Protein AF-A0AA45G510-F1 (afdb_monomer)

Structure (mmCIF, N/CA/C/O backbone):
data_AF-A0AA45G510-F1
#
_entry.id   AF-A0AA45G510-F1
#
loop_
_atom_site.group_PDB
_atom_site.id
_atom_site.type_symbol
_atom_site.label_atom_id
_atom_site.label_alt_id
_atom_site.label_comp_id
_atom_site.label_asym_id
_atom_site.label_entity_id
_atom_site.label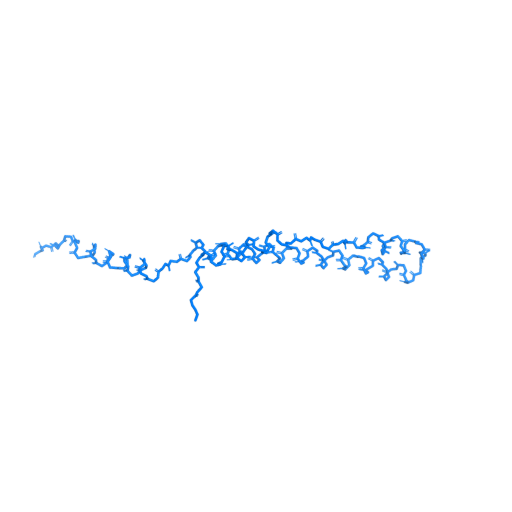_seq_id
_atom_site.pdbx_PDB_ins_code
_atom_site.Cartn_x
_atom_site.Cartn_y
_atom_site.Cartn_z
_atom_site.occupancy
_atom_site.B_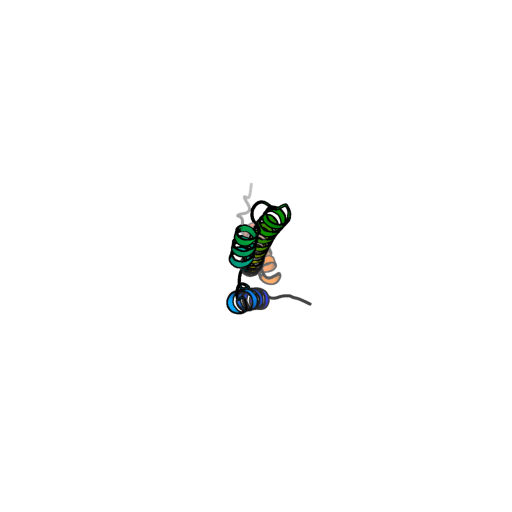iso_or_equiv
_atom_site.auth_seq_id
_atom_site.auth_comp_id
_atom_site.auth_asym_id
_atom_site.auth_atom_id
_atom_site.pdbx_PDB_model_num
ATOM 1 N N . MET A 1 1 ? -9.977 -17.861 21.014 1.00 50.62 1 MET A N 1
ATOM 2 C CA . MET A 1 1 ? -9.306 -16.561 21.228 1.00 50.62 1 MET A CA 1
ATOM 3 C C . MET A 1 1 ? -10.323 -15.471 20.934 1.00 50.62 1 MET A C 1
ATOM 5 O O . MET A 1 1 ? -10.953 -15.549 19.888 1.00 50.62 1 MET A O 1
ATOM 9 N N . ARG A 1 2 ? -10.539 -14.533 21.861 1.00 66.69 2 ARG A N 1
ATOM 10 C CA . ARG A 1 2 ? -11.323 -13.308 21.629 1.00 66.69 2 ARG A CA 1
ATOM 11 C C . ARG A 1 2 ? -10.325 -12.206 21.257 1.00 66.69 2 ARG A C 1
ATOM 13 O O . ARG A 1 2 ? -9.196 -12.259 21.737 1.00 66.69 2 ARG A O 1
ATOM 20 N N . VAL A 1 3 ? -10.706 -11.294 20.370 1.00 73.25 3 VAL A N 1
ATOM 21 C CA . VAL A 1 3 ? -9.874 -10.151 19.960 1.00 73.25 3 VAL A CA 1
ATOM 22 C C . VAL A 1 3 ? -10.593 -8.902 20.433 1.00 73.25 3 VAL A C 1
ATOM 24 O O . VAL A 1 3 ? -11.747 -8.700 20.056 1.00 73.25 3 VAL A O 1
ATOM 27 N N . GLU A 1 4 ? -9.945 -8.097 21.267 1.00 84.56 4 GLU A N 1
ATOM 28 C CA . GLU A 1 4 ? -10.573 -6.909 21.834 1.00 84.56 4 GLU A CA 1
ATOM 29 C C . GLU A 1 4 ? -10.331 -5.661 20.965 1.00 84.56 4 GLU A C 1
ATOM 31 O O . GLU A 1 4 ? -9.331 -5.571 20.243 1.00 84.56 4 GLU A O 1
ATOM 36 N N . PRO A 1 5 ? -11.192 -4.629 21.056 1.00 84.75 5 PRO A N 1
ATOM 37 C CA . PRO A 1 5 ? -11.014 -3.368 20.327 1.00 84.75 5 PRO A CA 1
ATOM 38 C C . PRO A 1 5 ? -9.676 -2.677 20.598 1.00 84.75 5 PRO A C 1
ATOM 40 O O . PRO A 1 5 ? -9.178 -1.922 19.764 1.00 84.75 5 PRO A O 1
ATOM 43 N N . LYS A 1 6 ? -9.087 -2.917 21.775 1.00 86.69 6 LYS A N 1
ATOM 44 C CA . LYS A 1 6 ? -7.748 -2.439 22.116 1.00 86.69 6 LYS A CA 1
ATOM 45 C C . LYS A 1 6 ? -6.684 -3.098 21.233 1.00 86.69 6 LYS A C 1
ATOM 47 O O . LYS A 1 6 ? -5.851 -2.386 20.681 1.00 86.69 6 LYS A O 1
ATOM 52 N N . ASP A 1 7 ? -6.749 -4.415 21.048 1.00 87.75 7 ASP A N 1
ATOM 53 C CA . ASP A 1 7 ? -5.776 -5.183 20.263 1.00 87.75 7 ASP A CA 1
ATOM 54 C C . ASP A 1 7 ? -5.795 -4.746 18.794 1.00 87.75 7 ASP A C 1
ATOM 56 O O . ASP A 1 7 ? -4.747 -4.560 18.180 1.00 87.75 7 ASP A O 1
ATOM 60 N N . LEU A 1 8 ? -6.994 -4.499 18.253 1.00 86.50 8 LEU A N 1
ATOM 61 C CA . LEU A 1 8 ? -7.196 -3.973 16.900 1.00 86.50 8 LEU A CA 1
ATOM 62 C C . LEU A 1 8 ? -6.597 -2.567 16.726 1.00 86.50 8 LEU A C 1
ATOM 64 O O . LEU A 1 8 ? -5.919 -2.309 15.730 1.00 86.50 8 LEU A O 1
ATOM 68 N N . ARG A 1 9 ? -6.789 -1.664 17.701 1.00 88.25 9 ARG A N 1
ATOM 69 C CA . ARG A 1 9 ? -6.185 -0.317 17.681 1.00 88.25 9 ARG A CA 1
ATOM 70 C C . ARG A 1 9 ? -4.666 -0.365 17.863 1.00 88.25 9 ARG A C 1
ATOM 72 O O . ARG A 1 9 ? -3.957 0.373 17.185 1.00 88.25 9 ARG A O 1
ATOM 79 N N . GLU A 1 10 ? -4.146 -1.248 18.714 1.00 90.12 10 GLU A N 1
ATOM 80 C CA . GLU A 1 10 ? -2.701 -1.464 18.845 1.00 90.12 10 GLU A CA 1
ATOM 81 C C . GLU A 1 10 ? -2.083 -2.056 17.574 1.00 90.12 10 GLU A C 1
ATOM 83 O O . GLU A 1 10 ? -1.007 -1.619 17.172 1.00 90.12 10 GLU A O 1
ATOM 88 N N . ALA A 1 11 ? -2.744 -3.016 16.922 1.00 88.06 11 ALA A N 1
ATOM 89 C CA . ALA A 1 11 ? -2.304 -3.574 15.646 1.00 88.06 11 ALA A CA 1
ATOM 90 C C . ALA A 1 11 ? -2.285 -2.500 14.549 1.00 88.06 11 ALA A C 1
ATOM 92 O O . ALA A 1 11 ? -1.277 -2.356 13.859 1.00 88.06 11 ALA A O 1
ATOM 93 N N . ALA A 1 12 ? -3.344 -1.686 14.452 1.00 89.62 12 ALA A N 1
ATOM 94 C CA . ALA A 1 12 ? -3.398 -0.552 13.535 1.00 89.62 12 ALA A CA 1
ATOM 95 C C . ALA A 1 12 ? -2.229 0.417 13.773 1.00 89.62 12 ALA A C 1
ATOM 97 O O . ALA A 1 12 ? -1.520 0.747 12.833 1.00 89.62 12 ALA A O 1
ATOM 98 N N . THR A 1 13 ? -1.969 0.820 15.021 1.00 90.50 13 THR A N 1
ATOM 99 C CA . THR A 1 13 ? -0.863 1.734 15.365 1.00 90.50 13 THR A CA 1
ATOM 100 C C . THR A 1 13 ? 0.524 1.121 15.137 1.00 90.50 13 THR A C 1
ATOM 102 O O . THR A 1 13 ? 1.431 1.832 14.709 1.00 90.50 13 THR A O 1
ATOM 105 N N . LYS A 1 14 ? 0.705 -0.189 15.365 1.00 90.69 14 LYS A N 1
ATOM 106 C CA . LYS A 1 14 ? 1.964 -0.904 15.074 1.00 90.69 14 LYS A CA 1
ATOM 107 C C . LYS A 1 14 ? 2.244 -0.970 13.569 1.00 90.69 14 LYS A C 1
ATOM 109 O O . LYS A 1 14 ? 3.389 -0.789 13.170 1.00 90.69 14 LYS A O 1
ATOM 114 N N . ILE A 1 15 ? 1.214 -1.170 12.743 1.00 86.38 15 ILE A N 1
ATOM 115 C CA . ILE A 1 15 ? 1.329 -1.103 1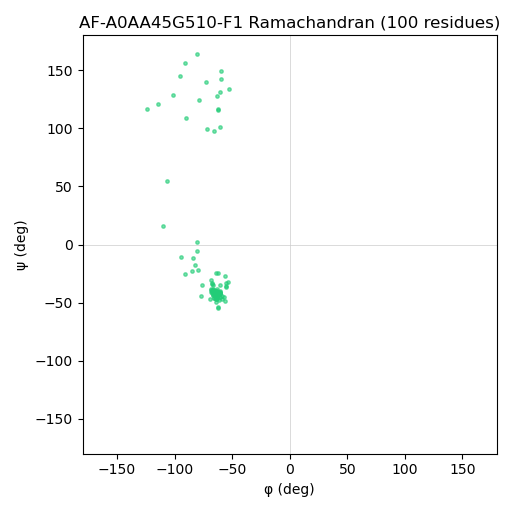1.277 1.00 86.38 15 ILE A CA 1
ATOM 116 C C . ILE A 1 15 ? 1.584 0.342 10.826 1.00 86.38 15 ILE A C 1
ATOM 118 O O . ILE A 1 15 ? 2.493 0.572 10.037 1.00 86.38 15 ILE A O 1
ATOM 122 N N . ASP A 1 16 ? 0.832 1.315 11.348 1.00 84.25 16 ASP A N 1
ATOM 123 C CA . ASP A 1 16 ? 0.927 2.724 10.945 1.00 84.25 16 ASP A CA 1
ATOM 124 C C . ASP A 1 16 ? 2.330 3.294 11.259 1.00 84.25 16 ASP A C 1
ATOM 126 O O . ASP A 1 16 ? 3.043 3.727 10.355 1.00 84.25 16 ASP A O 1
ATOM 130 N N . GLY A 1 17 ? 2.784 3.184 12.515 1.00 82.50 17 GLY A N 1
ATOM 131 C CA . GLY A 1 17 ? 4.078 3.712 12.974 1.00 82.50 17 GLY A CA 1
ATOM 132 C C . GLY A 1 17 ? 5.303 2.832 12.692 1.00 82.50 17 GLY A C 1
ATOM 133 O O . GLY A 1 17 ? 6.427 3.327 12.741 1.00 82.50 17 GLY A O 1
ATOM 134 N N . GLY A 1 18 ? 5.116 1.541 12.396 1.00 80.88 18 GLY A N 1
ATOM 135 C CA . GLY A 1 18 ? 6.190 0.642 11.957 1.00 80.88 18 GLY A CA 1
ATOM 136 C C . GLY A 1 18 ? 6.472 0.711 10.452 1.00 80.88 18 GLY A C 1
ATOM 137 O O . GLY A 1 18 ? 7.478 0.172 9.988 1.00 80.88 18 GLY A O 1
ATOM 138 N N . TRP A 1 19 ? 5.597 1.359 9.678 1.00 83.00 19 TRP A N 1
ATOM 139 C CA . TRP A 1 19 ? 5.732 1.459 8.231 1.00 83.00 19 TRP A CA 1
ATOM 140 C C . TRP A 1 19 ? 6.747 2.525 7.815 1.00 83.00 19 TRP A C 1
ATOM 142 O O . TRP A 1 19 ? 6.609 3.707 8.127 1.00 83.00 19 TRP A O 1
ATOM 152 N N . LYS A 1 20 ? 7.739 2.108 7.027 1.00 82.75 20 LYS A N 1
ATOM 153 C CA . LYS A 1 20 ? 8.616 2.999 6.270 1.00 82.75 20 LYS A CA 1
ATOM 154 C C . LYS A 1 20 ? 8.538 2.595 4.796 1.00 82.75 20 LYS A C 1
ATOM 156 O O . LYS A 1 20 ? 8.958 1.478 4.487 1.00 82.75 20 LYS A O 1
ATOM 161 N N . PRO A 1 21 ? 8.048 3.466 3.893 1.00 76.25 21 PRO A N 1
ATOM 162 C CA . PRO A 1 21 ? 8.014 3.170 2.467 1.00 76.25 21 PRO A CA 1
ATOM 163 C C . PRO A 1 21 ? 9.399 2.746 1.947 1.00 76.25 21 PRO A C 1
ATOM 165 O O . PRO A 1 21 ? 10.396 3.407 2.271 1.00 76.25 21 PRO A O 1
ATOM 168 N N . PRO A 1 22 ? 9.499 1.664 1.152 1.00 80.31 22 PRO A N 1
ATOM 169 C CA . PRO A 1 22 ? 10.752 1.288 0.509 1.00 80.31 22 PRO A CA 1
ATOM 170 C C . PRO A 1 22 ? 11.261 2.407 -0.408 1.00 80.31 22 PRO A C 1
ATOM 172 O O . PRO A 1 22 ? 10.476 3.139 -1.015 1.00 80.31 22 PRO A O 1
ATOM 175 N N . SER A 1 23 ? 12.581 2.525 -0.558 1.00 85.94 23 SER A N 1
ATOM 176 C CA . SER A 1 23 ? 13.159 3.416 -1.565 1.00 85.94 23 SER A CA 1
ATOM 177 C C . SER A 1 23 ? 12.706 2.985 -2.963 1.00 85.94 23 SER A C 1
ATOM 179 O O . SER A 1 23 ? 12.795 1.811 -3.313 1.00 85.94 23 SER A O 1
ATOM 181 N N . ASN A 1 24 ? 12.223 3.931 -3.773 1.00 85.69 24 ASN A N 1
ATOM 182 C CA . ASN A 1 24 ? 11.724 3.646 -5.116 1.00 85.69 24 ASN A CA 1
ATOM 183 C C . ASN A 1 24 ? 12.857 3.753 -6.164 1.00 85.69 24 ASN A C 1
ATOM 185 O O . ASN A 1 24 ? 13.289 4.867 -6.472 1.00 85.69 24 ASN A O 1
ATOM 189 N N . PRO A 1 25 ? 13.341 2.638 -6.752 1.00 87.75 25 PRO A N 1
ATOM 190 C CA . PRO A 1 25 ? 14.422 2.651 -7.736 1.00 87.75 25 PRO A CA 1
ATOM 191 C C . PRO A 1 25 ? 13.965 3.017 -9.159 1.00 87.75 25 PRO A C 1
ATOM 193 O O . PRO A 1 25 ? 14.796 3.013 -10.066 1.00 87.75 25 PRO A O 1
ATOM 196 N N . ALA A 1 26 ? 12.684 3.328 -9.402 1.00 87.94 26 ALA A N 1
ATOM 197 C CA . ALA A 1 26 ? 12.151 3.597 -10.746 1.00 87.94 26 ALA A CA 1
ATOM 198 C C . ALA A 1 26 ? 12.930 4.674 -11.526 1.00 87.94 26 ALA A C 1
ATOM 200 O O . ALA A 1 26 ? 13.092 4.567 -12.744 1.00 87.94 26 ALA A O 1
ATOM 201 N N . ASN A 1 27 ? 13.489 5.669 -10.829 1.00 86.38 27 ASN A N 1
ATOM 202 C CA . ASN A 1 27 ? 14.352 6.685 -11.435 1.00 86.38 27 ASN A CA 1
ATOM 203 C C . ASN A 1 27 ? 15.670 6.090 -11.960 1.00 86.38 27 ASN A C 1
ATOM 205 O O . ASN A 1 27 ? 16.103 6.451 -13.050 1.00 86.38 27 ASN A O 1
ATOM 209 N N . ALA A 1 28 ? 16.282 5.141 -11.243 1.00 89.94 28 ALA A N 1
ATOM 210 C CA . ALA A 1 28 ? 17.499 4.461 -11.691 1.00 89.94 28 ALA A CA 1
ATOM 211 C C . ALA A 1 28 ? 17.230 3.576 -12.920 1.00 89.94 28 ALA A C 1
ATOM 213 O O . ALA A 1 28 ? 17.987 3.625 -13.886 1.00 89.94 28 ALA A O 1
ATOM 214 N N . PHE A 1 29 ? 16.106 2.849 -12.933 1.00 88.06 29 PHE A N 1
ATOM 215 C CA . PHE A 1 29 ? 15.644 2.106 -14.111 1.00 88.06 29 PHE A CA 1
ATOM 216 C C . PHE A 1 29 ? 15.384 3.026 -15.316 1.00 88.06 29 PHE A C 1
ATOM 218 O O . PHE A 1 29 ? 15.786 2.713 -16.435 1.00 88.06 29 PHE A O 1
ATOM 225 N N . THR A 1 30 ? 14.776 4.193 -15.090 1.00 85.69 30 THR A N 1
ATOM 226 C CA . THR A 1 30 ? 14.516 5.188 -16.142 1.00 85.69 30 THR A CA 1
ATOM 227 C C . THR A 1 30 ? 15.816 5.766 -16.708 1.00 85.69 30 THR A C 1
ATOM 229 O O . THR A 1 30 ? 15.976 5.819 -17.926 1.00 85.69 30 THR A O 1
ATOM 232 N N . LEU A 1 31 ? 16.773 6.140 -15.850 1.00 88.56 31 LEU A N 1
ATOM 233 C CA . LEU A 1 31 ? 18.089 6.651 -16.256 1.00 88.56 31 LEU A CA 1
ATOM 234 C C . LEU A 1 31 ? 18.913 5.597 -17.010 1.00 88.56 31 LEU A C 1
ATOM 236 O O . LEU A 1 31 ? 19.471 5.903 -18.062 1.00 88.56 31 LEU A O 1
ATOM 240 N N . ALA A 1 32 ? 18.930 4.347 -16.535 1.00 88.50 32 ALA A N 1
ATOM 241 C CA . ALA A 1 32 ? 19.560 3.237 -17.250 1.00 88.50 32 ALA A CA 1
ATOM 242 C C . ALA A 1 32 ? 18.901 3.008 -18.623 1.00 88.50 32 ALA A C 1
ATOM 244 O O . ALA A 1 32 ? 19.598 2.817 -19.617 1.00 88.50 32 ALA A O 1
ATOM 245 N N . GLY A 1 33 ? 17.569 3.108 -18.703 1.00 86.81 33 GLY A N 1
ATOM 246 C CA . GLY A 1 33 ? 16.829 3.055 -19.962 1.00 86.81 33 GLY A CA 1
ATOM 247 C C . GLY A 1 33 ? 17.209 4.181 -20.928 1.00 86.81 33 GLY A C 1
ATOM 248 O O . GLY A 1 33 ? 17.375 3.931 -22.116 1.00 86.81 33 GLY A O 1
ATOM 249 N N . ILE A 1 34 ? 17.412 5.409 -20.442 1.00 88.25 34 ILE A N 1
ATOM 250 C CA . ILE A 1 34 ? 17.912 6.522 -21.269 1.00 88.25 34 ILE A CA 1
ATOM 251 C C . ILE A 1 34 ? 19.325 6.217 -21.794 1.00 88.25 34 ILE A C 1
ATOM 253 O O . ILE A 1 34 ? 19.568 6.388 -22.986 1.00 88.25 34 ILE A O 1
ATOM 257 N N . ALA A 1 35 ? 20.223 5.708 -20.945 1.00 88.25 35 ALA A N 1
ATOM 258 C CA . ALA A 1 35 ? 21.615 5.425 -21.304 1.00 88.25 35 ALA A CA 1
ATOM 259 C C . ALA A 1 35 ? 21.792 4.339 -22.387 1.00 88.25 35 ALA A C 1
ATOM 261 O O . ALA A 1 35 ? 22.799 4.351 -23.090 1.00 88.25 35 ALA A O 1
ATOM 262 N N . VAL A 1 36 ? 20.827 3.423 -22.547 1.00 88.31 36 VAL A N 1
ATOM 263 C CA . VAL A 1 36 ? 20.836 2.372 -23.592 1.00 88.31 36 VAL A CA 1
ATOM 264 C C . VAL A 1 36 ? 19.780 2.594 -24.687 1.00 88.31 36 VAL A C 1
ATOM 266 O O . VAL A 1 36 ? 19.435 1.680 -25.439 1.00 88.31 36 VAL A O 1
ATOM 269 N N . SER A 1 37 ? 19.218 3.799 -24.778 1.00 84.94 37 SER A N 1
ATOM 270 C CA . SER A 1 37 ? 18.202 4.150 -25.776 1.00 84.94 37 SER A CA 1
ATOM 271 C C . SER A 1 37 ? 18.823 4.274 -27.181 1.00 84.94 37 SER A C 1
ATOM 273 O O . SER A 1 37 ? 19.899 4.860 -27.289 1.00 84.94 37 SER A O 1
ATOM 275 N N . PRO A 1 38 ? 18.176 3.802 -28.270 1.00 82.19 38 PRO A N 1
ATOM 276 C CA . PRO A 1 38 ? 16.825 3.240 -28.366 1.00 82.19 38 PRO A CA 1
ATOM 277 C C . PRO A 1 38 ? 16.811 1.706 -28.569 1.00 82.19 38 PRO A C 1
ATOM 279 O O . PRO A 1 38 ? 16.219 1.210 -29.521 1.00 82.19 38 PRO A O 1
ATOM 282 N N . THR A 1 39 ? 17.471 0.932 -27.701 1.00 91.38 39 THR A N 1
ATOM 283 C CA . THR A 1 39 ? 17.402 -0.550 -27.746 1.00 91.38 39 THR A CA 1
ATOM 284 C C . THR A 1 39 ? 16.131 -1.101 -27.090 1.00 91.38 39 THR A C 1
ATOM 286 O O . THR A 1 39 ? 15.523 -0.421 -26.259 1.00 91.38 39 THR A O 1
ATOM 289 N N . ASP A 1 40 ? 15.774 -2.363 -27.346 1.00 88.69 40 ASP A N 1
ATOM 290 C CA . ASP A 1 40 ? 14.702 -3.067 -26.615 1.00 88.69 40 ASP A CA 1
ATOM 291 C C . ASP A 1 40 ? 14.935 -3.061 -25.095 1.00 88.69 40 ASP A C 1
ATOM 293 O O . ASP A 1 40 ? 14.007 -2.855 -24.308 1.00 88.69 40 ASP A O 1
ATOM 297 N N . THR A 1 41 ? 16.198 -3.164 -24.668 1.00 88.94 41 THR A N 1
ATOM 298 C CA . THR A 1 41 ? 16.626 -3.016 -23.269 1.00 88.94 41 THR A CA 1
ATOM 299 C C . THR A 1 41 ? 16.171 -1.680 -22.674 1.00 88.94 41 THR A C 1
ATOM 301 O O . THR A 1 41 ? 15.770 -1.625 -21.513 1.00 88.94 41 THR A O 1
ATOM 304 N N . SER A 1 42 ? 16.148 -0.600 -23.465 1.00 90.88 42 SER A N 1
ATOM 305 C CA . SER A 1 42 ? 15.654 0.709 -23.018 1.00 90.88 42 SER A CA 1
ATOM 306 C C . SER A 1 42 ? 14.143 0.735 -22.774 1.00 90.88 42 SER A C 1
ATOM 308 O O . SER A 1 42 ? 13.672 1.473 -21.907 1.00 90.88 42 SER A O 1
ATOM 310 N N . HIS A 1 43 ? 13.369 -0.072 -23.504 1.00 88.56 43 HIS A N 1
ATOM 311 C CA . HIS A 1 43 ? 11.934 -0.232 -23.276 1.00 88.56 43 HIS A CA 1
ATOM 312 C C . HIS A 1 43 ? 11.673 -1.137 -22.067 1.00 88.56 43 HIS A C 1
ATOM 314 O O . HIS A 1 43 ? 10.896 -0.763 -21.189 1.00 88.56 43 HIS A O 1
ATOM 320 N N . ALA A 1 44 ? 12.392 -2.260 -21.959 1.00 91.69 44 ALA A N 1
ATOM 321 C CA . ALA A 1 44 ? 12.311 -3.169 -20.817 1.00 91.69 44 ALA A CA 1
ATOM 322 C C . ALA A 1 44 ? 12.656 -2.473 -19.486 1.00 91.69 44 ALA A C 1
ATOM 324 O O . ALA A 1 44 ? 11.925 -2.620 -18.507 1.00 91.69 44 ALA A O 1
ATOM 325 N N . LEU A 1 45 ? 13.715 -1.654 -19.451 1.00 91.25 45 LEU A N 1
ATOM 326 C CA . LEU A 1 45 ? 14.111 -0.898 -18.256 1.00 91.25 45 LEU A CA 1
ATOM 327 C C . LEU A 1 45 ? 13.061 0.148 -17.850 1.00 91.25 45 LEU A C 1
ATOM 329 O O . LEU A 1 45 ? 12.710 0.232 -16.674 1.00 91.25 45 LEU A O 1
ATOM 333 N N . ARG A 1 46 ? 12.497 0.904 -18.804 1.00 89.00 46 ARG A N 1
ATOM 334 C CA . ARG A 1 46 ? 11.412 1.866 -18.519 1.00 89.00 46 ARG A CA 1
ATOM 335 C C . ARG A 1 46 ? 10.153 1.161 -17.995 1.00 89.00 46 ARG A C 1
ATOM 337 O O . ARG A 1 46 ? 9.563 1.624 -17.021 1.00 89.00 46 ARG A O 1
ATOM 344 N N . ALA A 1 47 ? 9.782 0.021 -18.583 1.00 91.06 47 ALA A N 1
ATOM 345 C CA . ALA A 1 47 ? 8.658 -0.796 -18.123 1.00 91.06 47 ALA A CA 1
ATOM 346 C C . ALA A 1 47 ? 8.885 -1.358 -16.707 1.00 91.06 47 ALA A C 1
ATOM 348 O O . ALA A 1 47 ? 7.989 -1.275 -15.868 1.00 91.06 47 ALA A O 1
ATOM 349 N N . ALA A 1 48 ? 10.090 -1.856 -16.406 1.00 90.62 48 ALA A N 1
ATOM 350 C CA . ALA A 1 48 ? 10.458 -2.325 -15.070 1.00 90.62 48 ALA A CA 1
ATOM 351 C C . ALA A 1 48 ? 10.382 -1.202 -14.020 1.00 90.62 48 ALA A C 1
ATOM 353 O O . ALA A 1 48 ? 9.816 -1.402 -12.946 1.00 90.62 48 ALA A O 1
ATOM 354 N N . GLY A 1 49 ? 10.875 0.000 -14.343 1.00 91.25 49 GLY A N 1
ATOM 355 C CA . GLY A 1 49 ? 10.760 1.170 -13.468 1.00 91.25 49 GLY A CA 1
ATOM 356 C C . GLY A 1 49 ? 9.304 1.531 -13.151 1.00 91.25 49 GLY A C 1
ATOM 357 O O . GLY A 1 49 ? 8.952 1.698 -11.983 1.00 91.25 49 GLY A O 1
ATOM 358 N N . ALA A 1 50 ? 8.441 1.579 -14.170 1.00 90.75 50 ALA A N 1
ATOM 359 C CA . ALA A 1 50 ? 7.011 1.839 -13.994 1.00 90.75 50 ALA A CA 1
ATOM 360 C C . ALA A 1 50 ? 6.308 0.747 -13.162 1.00 90.75 50 ALA A C 1
ATOM 362 O O . ALA A 1 50 ? 5.532 1.063 -12.259 1.00 90.75 50 ALA A O 1
ATOM 363 N N . ALA A 1 51 ? 6.620 -0.530 -13.409 1.00 92.00 51 ALA A N 1
ATOM 364 C CA . ALA A 1 51 ? 6.065 -1.654 -12.658 1.00 92.00 51 ALA A CA 1
ATOM 365 C C . ALA A 1 51 ? 6.457 -1.614 -11.170 1.00 92.00 51 ALA A C 1
ATOM 367 O O . ALA A 1 51 ? 5.601 -1.811 -10.308 1.00 92.00 51 ALA A O 1
ATOM 368 N N . VAL A 1 52 ? 7.718 -1.292 -10.850 1.00 90.94 52 VAL A N 1
ATOM 369 C CA . VAL A 1 52 ? 8.175 -1.148 -9.456 1.00 90.94 52 VAL A CA 1
ATOM 370 C C . VAL A 1 52 ? 7.493 0.035 -8.763 1.00 90.94 52 VAL A C 1
ATOM 372 O O . VAL A 1 52 ? 7.013 -0.122 -7.641 1.00 90.94 52 VAL A O 1
ATOM 375 N N . ALA A 1 53 ? 7.374 1.191 -9.425 1.00 90.25 53 ALA A N 1
ATOM 376 C CA . ALA A 1 53 ? 6.653 2.337 -8.867 1.00 90.25 53 ALA A CA 1
ATOM 377 C C . ALA A 1 53 ? 5.174 2.007 -8.582 1.00 90.25 53 ALA A C 1
ATOM 379 O O . ALA A 1 53 ? 4.663 2.336 -7.510 1.00 90.25 53 ALA A O 1
ATOM 380 N N . SER A 1 54 ? 4.508 1.296 -9.499 1.00 91.69 54 SER A N 1
ATOM 381 C CA . SER A 1 54 ? 3.130 0.832 -9.314 1.00 91.69 54 SER A CA 1
ATOM 382 C C . SER A 1 54 ? 3.004 -0.158 -8.151 1.00 91.69 54 SER A C 1
ATOM 384 O O . SER A 1 54 ? 2.094 -0.022 -7.337 1.00 91.69 54 SER A O 1
ATOM 386 N N . ALA A 1 55 ? 3.905 -1.139 -8.044 1.00 90.19 55 ALA A N 1
ATOM 387 C CA . ALA A 1 55 ? 3.876 -2.137 -6.975 1.00 90.19 55 ALA A CA 1
ATOM 388 C C . ALA A 1 55 ? 4.070 -1.504 -5.585 1.00 90.19 55 ALA A C 1
ATOM 390 O O . ALA A 1 55 ? 3.368 -1.869 -4.642 1.00 90.19 55 ALA A O 1
ATOM 391 N N . LEU A 1 56 ? 4.967 -0.518 -5.470 1.00 90.56 56 LEU A N 1
ATOM 392 C CA . LEU A 1 56 ? 5.174 0.241 -4.234 1.00 90.56 56 LEU A CA 1
ATOM 393 C C . LEU A 1 56 ? 3.939 1.070 -3.853 1.00 90.56 56 LEU A C 1
ATOM 395 O O . LEU A 1 56 ? 3.540 1.053 -2.692 1.00 90.56 56 LEU A O 1
ATOM 399 N N . SER A 1 57 ? 3.286 1.726 -4.819 1.00 89.25 57 SER A N 1
ATOM 400 C CA . SER A 1 57 ? 2.046 2.476 -4.570 1.00 89.25 57 SER A CA 1
ATOM 401 C C . SER A 1 57 ? 0.892 1.572 -4.117 1.00 89.25 57 SER A C 1
ATOM 403 O O . SER A 1 57 ? 0.163 1.934 -3.194 1.00 89.25 57 SER A O 1
ATOM 405 N N . VAL A 1 58 ? 0.741 0.385 -4.718 1.00 91.62 58 VAL A N 1
ATOM 406 C CA . VAL A 1 58 ? -0.270 -0.603 -4.298 1.00 91.62 58 VAL A CA 1
ATOM 407 C C . VAL A 1 58 ? 0.012 -1.106 -2.882 1.00 91.62 58 VAL A C 1
ATOM 409 O O . VAL A 1 58 ? -0.920 -1.242 -2.093 1.00 91.62 58 VAL A O 1
ATOM 412 N N . LEU A 1 59 ? 1.276 -1.359 -2.536 1.00 89.00 59 LEU A N 1
ATOM 413 C CA . LEU A 1 59 ? 1.670 -1.821 -1.204 1.00 89.00 59 LEU A CA 1
ATOM 414 C C . LEU A 1 59 ? 1.331 -0.789 -0.111 1.00 89.00 59 LEU A C 1
ATOM 416 O O . LEU A 1 59 ? 0.789 -1.161 0.929 1.00 89.00 59 LEU A O 1
ATOM 420 N N . ASP A 1 60 ? 1.576 0.493 -0.386 1.00 88.50 60 ASP A N 1
ATOM 421 C CA . ASP A 1 60 ? 1.241 1.620 0.496 1.00 88.50 60 ASP A CA 1
ATOM 422 C C . ASP A 1 60 ? -0.287 1.748 0.689 1.00 88.50 60 ASP A C 1
ATOM 424 O O . ASP A 1 60 ? -0.786 1.771 1.814 1.00 88.50 60 ASP A O 1
ATOM 428 N N . SER A 1 61 ? -1.060 1.676 -0.404 1.00 88.06 61 SER A N 1
ATOM 429 C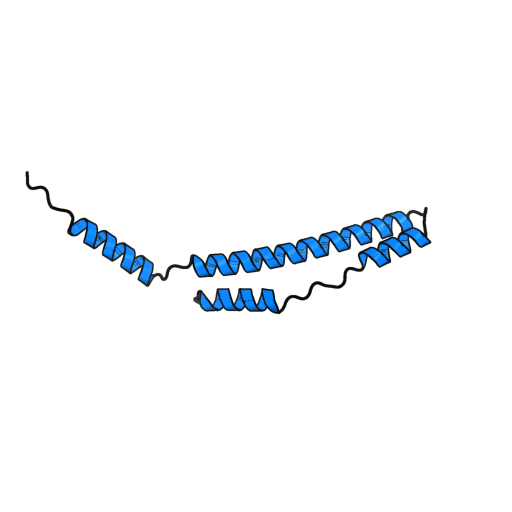 CA . SER A 1 61 ? -2.532 1.699 -0.343 1.00 88.06 61 SER A CA 1
ATOM 430 C C . SER A 1 61 ? -3.123 0.497 0.408 1.00 88.06 61 SER A C 1
ATOM 432 O O . SER A 1 61 ? -4.077 0.654 1.168 1.00 88.06 61 SER A O 1
ATOM 434 N N . ARG A 1 62 ? -2.553 -0.710 0.259 1.00 89.19 62 ARG A N 1
ATOM 435 C CA . ARG A 1 62 ? -2.989 -1.895 1.025 1.00 89.19 62 ARG A CA 1
ATOM 436 C C . ARG A 1 62 ? -2.663 -1.772 2.516 1.00 89.19 62 ARG A C 1
ATOM 438 O O . ARG A 1 62 ? -3.448 -2.239 3.339 1.00 89.19 62 ARG A O 1
ATOM 445 N N . ARG A 1 63 ? -1.549 -1.127 2.881 1.00 89.50 63 ARG A N 1
ATOM 446 C CA . ARG A 1 63 ? -1.221 -0.785 4.276 1.00 89.50 63 ARG A CA 1
ATOM 447 C C . ARG A 1 63 ? -2.288 0.137 4.873 1.00 89.50 63 ARG A C 1
ATOM 449 O O . ARG A 1 63 ? -2.772 -0.144 5.970 1.00 89.50 63 ARG A O 1
ATOM 456 N N . ASP A 1 64 ? -2.717 1.160 4.137 1.00 88.94 64 ASP A N 1
ATOM 457 C CA . ASP A 1 64 ? -3.772 2.082 4.578 1.00 88.94 64 ASP A CA 1
ATOM 458 C C . ASP A 1 64 ? -5.149 1.414 4.696 1.00 88.94 64 ASP A C 1
ATOM 460 O O . ASP A 1 64 ? -5.833 1.601 5.704 1.00 88.94 64 ASP A O 1
ATOM 464 N N . GLU A 1 65 ? -5.540 0.576 3.731 1.00 89.88 65 GLU A N 1
ATOM 465 C CA . GLU A 1 65 ? -6.772 -0.221 3.813 1.00 89.88 65 GLU A CA 1
ATOM 466 C C . GLU A 1 65 ? -6.801 -1.114 5.063 1.00 89.88 65 GLU A C 1
ATOM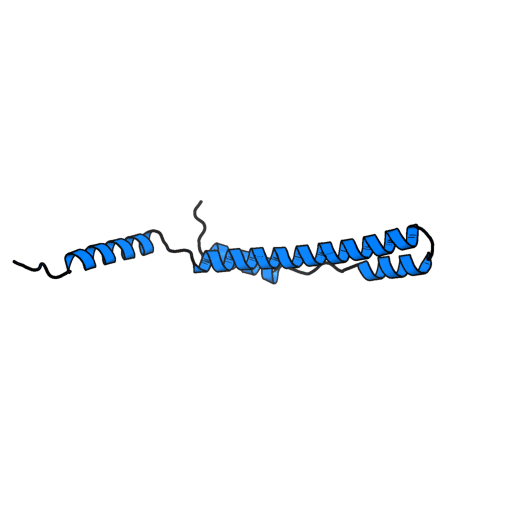 468 O O . GLU A 1 65 ? -7.810 -1.154 5.769 1.00 89.88 65 GLU A O 1
ATOM 473 N N . ILE A 1 66 ? -5.699 -1.808 5.376 1.00 88.75 66 ILE A N 1
ATOM 474 C CA . ILE A 1 66 ? -5.606 -2.680 6.558 1.00 88.75 66 ILE A CA 1
ATOM 475 C C . ILE A 1 66 ? -5.729 -1.855 7.846 1.00 88.75 66 ILE A C 1
ATOM 477 O O . ILE A 1 66 ? -6.502 -2.215 8.737 1.00 88.75 66 ILE A O 1
ATOM 481 N N . VAL A 1 67 ? -5.022 -0.724 7.944 1.00 90.94 67 VAL A N 1
ATOM 482 C CA . VAL A 1 67 ? -5.115 0.194 9.092 1.00 90.94 67 VAL A CA 1
ATOM 483 C C . VAL A 1 67 ? -6.539 0.747 9.247 1.00 90.94 67 VAL A C 1
ATOM 485 O O . VAL A 1 67 ? -7.056 0.806 10.367 1.00 90.94 67 VAL A O 1
ATOM 488 N N . HIS A 1 68 ? -7.208 1.095 8.144 1.00 89.12 68 HIS A N 1
ATOM 489 C CA . HIS A 1 68 ? -8.598 1.549 8.140 1.00 89.12 68 HIS A CA 1
ATOM 490 C C . HIS A 1 68 ? -9.564 0.453 8.615 1.00 89.12 68 HIS A C 1
ATOM 492 O O . HIS A 1 68 ? -10.364 0.697 9.519 1.00 89.12 68 HIS A O 1
ATOM 498 N N . VAL A 1 69 ? -9.462 -0.767 8.074 1.00 88.31 69 VAL A N 1
ATOM 499 C CA . VAL A 1 69 ? -10.306 -1.908 8.466 1.00 88.31 69 VAL A CA 1
ATOM 500 C C . VAL A 1 69 ? -10.129 -2.250 9.946 1.00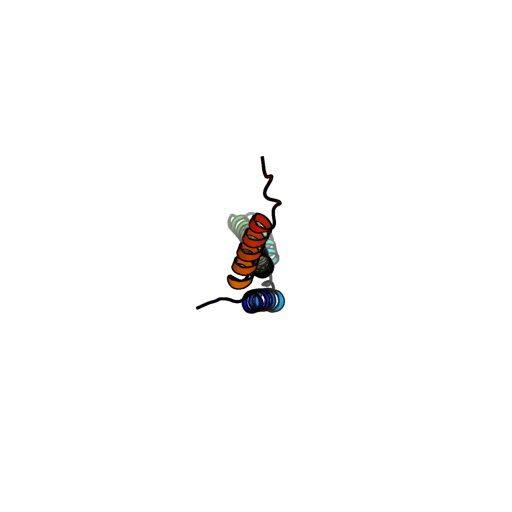 88.31 69 VAL A C 1
ATOM 502 O O . VAL A 1 69 ? -11.126 -2.481 10.630 1.00 88.31 69 VAL A O 1
ATOM 505 N N . LEU A 1 70 ? -8.901 -2.228 10.475 1.00 87.88 70 LEU A N 1
ATOM 506 C CA . LEU A 1 70 ? -8.636 -2.468 11.899 1.00 87.88 70 LEU A CA 1
ATOM 507 C C . LEU A 1 70 ? -9.271 -1.392 12.796 1.00 87.88 70 LEU A C 1
ATOM 509 O O . LEU A 1 70 ? -9.934 -1.736 13.776 1.00 87.88 70 LEU A O 1
ATOM 513 N N . ARG A 1 71 ? -9.132 -0.105 12.441 1.00 89.81 71 ARG A N 1
ATOM 514 C CA . ARG A 1 71 ? -9.753 1.021 13.168 1.00 89.81 71 ARG A CA 1
ATOM 515 C C . ARG A 1 71 ? -11.282 0.926 13.145 1.00 89.81 71 ARG A C 1
ATOM 517 O O . ARG A 1 71 ? -11.904 0.841 14.199 1.00 89.81 71 ARG A O 1
ATOM 524 N N . VAL A 1 72 ? -11.882 0.801 11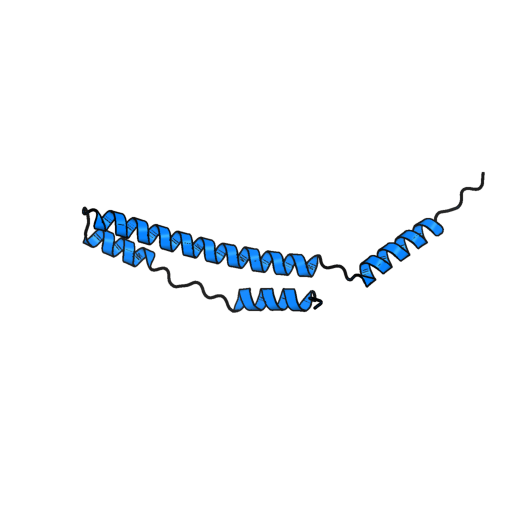.959 1.00 86.75 72 VAL A N 1
ATOM 525 C CA . VAL A 1 72 ? -13.341 0.675 11.794 1.00 86.75 72 VAL A CA 1
ATOM 526 C C . VAL A 1 72 ? -13.895 -0.569 12.496 1.00 86.75 72 VAL A C 1
ATOM 528 O O . VAL A 1 72 ? -14.988 -0.509 13.057 1.00 86.75 72 VAL A O 1
ATOM 531 N N . SER A 1 73 ? -13.155 -1.681 12.526 1.00 84.75 73 SER A N 1
ATOM 532 C CA . SER A 1 73 ? -13.561 -2.882 13.271 1.00 84.75 73 SER A CA 1
ATOM 533 C C . SER A 1 73 ? -13.539 -2.654 14.784 1.00 84.75 73 SER A C 1
ATOM 535 O O . SER A 1 73 ? -14.463 -3.080 15.471 1.00 84.75 73 SER A O 1
ATOM 537 N N . ALA A 1 74 ? -12.538 -1.940 15.307 1.00 86.12 74 ALA A N 1
ATOM 538 C CA . ALA A 1 74 ? -12.460 -1.587 16.724 1.00 86.12 74 ALA A CA 1
ATOM 539 C C . ALA A 1 74 ? -13.552 -0.597 17.163 1.00 86.12 74 ALA A C 1
ATOM 541 O O . ALA A 1 74 ? -14.015 -0.654 18.303 1.00 86.12 74 ALA A O 1
ATOM 542 N N . ASP A 1 75 ? -13.954 0.313 16.274 1.00 83.94 75 ASP A N 1
ATOM 543 C CA . ASP A 1 75 ? -14.964 1.341 16.549 1.00 83.94 75 ASP A CA 1
ATOM 544 C C . ASP A 1 75 ? -16.403 0.830 16.333 1.00 83.94 75 ASP A C 1
ATOM 546 O O . ASP A 1 75 ? -17.343 1.356 16.926 1.00 83.94 75 ASP A O 1
ATOM 550 N N . ARG A 1 76 ? -16.591 -0.221 15.518 1.00 79.38 76 ARG A N 1
ATOM 551 C CA . ARG A 1 76 ? -17.884 -0.906 15.320 1.00 79.38 76 ARG A CA 1
ATOM 552 C C . ARG A 1 76 ? -18.099 -2.127 16.218 1.00 79.38 76 ARG A C 1
ATOM 554 O O . ARG A 1 76 ? -19.219 -2.637 16.252 1.00 79.38 76 ARG A O 1
ATOM 561 N N . TYR A 1 77 ? -17.072 -2.611 16.918 1.00 71.38 77 TYR A N 1
ATOM 562 C CA . TYR A 1 77 ? -17.209 -3.725 17.858 1.00 71.38 77 TYR A CA 1
ATOM 563 C C . TYR A 1 77 ? -18.160 -3.337 18.992 1.00 71.38 77 TYR A C 1
ATOM 565 O O . TYR A 1 77 ? -17.878 -2.430 19.770 1.00 71.38 77 TYR A O 1
ATOM 573 N N . GLN A 1 78 ? -19.281 -4.048 19.086 1.00 63.81 78 GLN A N 1
ATOM 574 C CA . GLN A 1 78 ? -20.184 -3.984 20.230 1.00 63.81 78 GLN A CA 1
ATOM 575 C C . GLN A 1 78 ? -19.918 -5.215 21.086 1.00 63.81 78 GLN A C 1
ATOM 577 O O . GLN A 1 78 ? -19.914 -6.336 20.569 1.00 63.81 78 GLN A O 1
ATOM 582 N N . GLY A 1 79 ? -19.697 -5.019 22.387 1.00 64.25 79 GLY A N 1
ATOM 583 C CA . GLY A 1 79 ? -19.564 -6.146 23.303 1.00 64.25 79 GLY A CA 1
ATOM 584 C C . GLY A 1 79 ? -20.842 -6.986 23.289 1.00 64.25 79 GLY A C 1
ATOM 585 O O . GLY A 1 79 ? -21.943 -6.439 23.218 1.00 64.25 79 GLY A O 1
ATOM 586 N N . THR A 1 80 ? -20.728 -8.314 23.386 1.00 60.53 80 THR A N 1
ATOM 587 C CA . THR A 1 80 ? -21.903 -9.202 23.458 1.00 60.53 80 THR A CA 1
ATOM 588 C C . THR A 1 80 ? -22.831 -8.801 24.604 1.00 60.53 80 THR A C 1
ATOM 590 O O . THR A 1 80 ? -24.047 -8.877 24.461 1.00 60.53 80 THR A O 1
ATOM 593 N N . ASP A 1 81 ? -22.250 -8.295 25.691 1.00 60.00 81 ASP A N 1
ATOM 594 C CA . ASP A 1 81 ? -22.937 -7.829 26.892 1.00 60.00 81 ASP A CA 1
ATOM 595 C C . ASP A 1 81 ? -23.594 -6.451 26.692 1.00 60.00 81 ASP A C 1
ATOM 597 O O . ASP A 1 81 ? -24.703 -6.237 27.169 1.00 60.00 81 ASP A O 1
ATOM 601 N N . GLU A 1 82 ? -23.000 -5.543 25.906 1.00 64.19 82 GLU A N 1
ATOM 602 C CA . GLU A 1 82 ? -23.658 -4.289 25.494 1.00 64.19 82 GLU A CA 1
ATOM 603 C C . GLU A 1 82 ? -24.822 -4.556 24.535 1.00 64.19 82 GLU A C 1
ATOM 605 O O . GLU A 1 82 ? -25.883 -3.943 24.641 1.00 64.19 82 GLU A O 1
ATOM 610 N N . TYR A 1 83 ? -24.639 -5.482 23.592 1.00 64.31 83 TYR A N 1
ATOM 611 C CA . TYR A 1 83 ? -25.676 -5.893 22.651 1.00 64.31 83 TYR A CA 1
ATOM 612 C C . TYR A 1 83 ? -26.820 -6.625 23.371 1.00 64.31 83 TYR A C 1
ATOM 614 O O . TYR A 1 83 ? -27.994 -6.367 23.094 1.00 64.31 83 TYR A O 1
ATOM 622 N N . ALA A 1 84 ? -26.500 -7.476 24.351 1.00 59.78 84 ALA A N 1
ATOM 623 C CA . ALA A 1 84 ? -27.475 -8.096 25.241 1.00 59.78 84 ALA A CA 1
ATOM 624 C C . ALA A 1 84 ? -28.190 -7.051 26.108 1.00 59.78 84 ALA A C 1
ATOM 626 O O . ALA A 1 84 ? -29.416 -7.057 26.144 1.00 59.78 84 ALA A O 1
ATOM 627 N N . ALA A 1 85 ? -27.472 -6.107 26.724 1.00 66.75 85 ALA A N 1
ATOM 628 C CA . ALA A 1 85 ? -28.060 -5.025 27.511 1.00 66.75 85 ALA A CA 1
ATOM 629 C C . ALA A 1 85 ? -28.994 -4.142 26.668 1.00 66.75 85 ALA A C 1
ATOM 631 O O . ALA A 1 85 ? -30.099 -3.841 27.107 1.00 66.75 85 ALA A O 1
ATOM 632 N N . ARG A 1 86 ? -28.620 -3.801 25.426 1.00 67.00 86 ARG A N 1
ATOM 633 C CA . ARG A 1 86 ? -29.498 -3.083 24.483 1.00 67.00 86 ARG A CA 1
ATOM 634 C C . ARG A 1 86 ? -30.733 -3.902 24.102 1.00 67.00 86 ARG A C 1
ATOM 636 O O . ARG A 1 86 ? -31.819 -3.337 24.035 1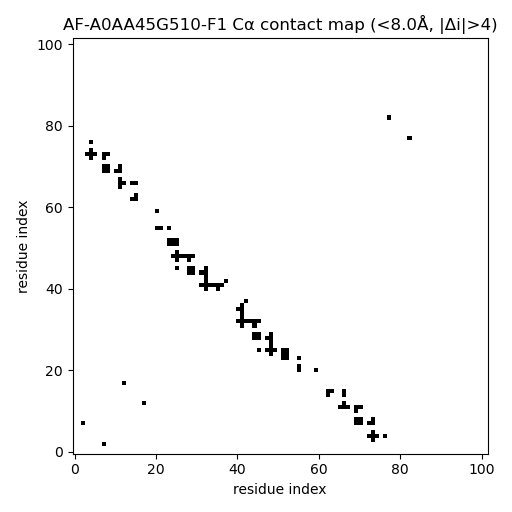.00 67.00 86 ARG A O 1
ATOM 643 N N . ARG A 1 87 ? -30.610 -5.221 23.896 1.00 63.38 87 ARG A N 1
ATOM 644 C CA . ARG A 1 87 ? -31.772 -6.100 23.647 1.00 63.38 87 ARG A CA 1
ATOM 645 C C . ARG A 1 87 ? -32.673 -6.236 24.875 1.00 63.38 87 ARG A C 1
ATOM 647 O O . ARG A 1 87 ? -33.885 -6.192 24.715 1.00 63.38 87 ARG A O 1
ATOM 654 N N . ILE A 1 88 ? -32.114 -6.352 26.078 1.00 67.19 88 ILE A N 1
ATOM 655 C CA . ILE A 1 88 ? -32.869 -6.412 27.338 1.00 67.19 88 ILE A CA 1
ATOM 656 C C . ILE A 1 88 ? -33.577 -5.076 27.598 1.00 67.19 88 ILE A C 1
ATOM 658 O O . ILE A 1 88 ? -34.764 -5.080 27.903 1.00 67.19 88 ILE A O 1
ATOM 662 N N . ALA A 1 89 ? -32.908 -3.939 27.389 1.00 72.00 89 ALA A N 1
ATOM 663 C CA . ALA A 1 89 ? -33.517 -2.614 27.498 1.00 72.00 89 ALA A CA 1
ATOM 664 C C . ALA A 1 89 ? -34.628 -2.393 26.455 1.00 72.00 89 ALA A C 1
ATOM 666 O O . ALA A 1 89 ? -35.678 -1.854 26.791 1.00 72.00 89 ALA A O 1
ATOM 667 N N . ALA A 1 90 ? -34.448 -2.859 25.214 1.00 66.44 90 ALA A N 1
ATOM 668 C CA . ALA A 1 90 ? -35.494 -2.809 24.191 1.00 66.44 90 ALA A CA 1
ATOM 669 C C . ALA A 1 90 ? -36.696 -3.712 24.531 1.00 66.44 90 ALA A C 1
ATOM 671 O O . ALA A 1 90 ? -37.836 -3.314 24.317 1.00 66.44 90 ALA A O 1
ATOM 672 N N . LEU A 1 91 ? -36.462 -4.901 25.100 1.00 64.81 91 LEU A N 1
ATOM 673 C CA . LEU A 1 91 ? -37.526 -5.793 25.577 1.00 64.81 91 LEU A CA 1
ATOM 674 C C . LEU A 1 91 ? -38.260 -5.215 26.799 1.00 64.81 91 LEU A C 1
ATOM 676 O O . LEU A 1 91 ? -39.482 -5.292 26.854 1.00 64.81 91 LEU A O 1
ATOM 680 N N . GLY A 1 92 ? -37.544 -4.577 27.731 1.00 61.69 92 GLY A N 1
ATOM 681 C CA . GLY A 1 92 ? -38.137 -3.825 28.842 1.00 61.69 92 GLY A CA 1
ATOM 682 C C . GLY A 1 92 ? -38.991 -2.656 28.347 1.00 61.69 92 GLY A C 1
ATOM 683 O O . GLY A 1 92 ? -40.158 -2.559 28.702 1.00 61.69 92 GLY A O 1
ATOM 684 N N . SER A 1 93 ? -38.472 -1.856 27.412 1.00 59.25 93 SER A N 1
ATOM 685 C CA . SER A 1 93 ? -39.203 -0.745 26.785 1.00 59.25 93 SER A CA 1
ATOM 686 C C . SER A 1 93 ? -40.448 -1.179 25.997 1.00 59.25 93 SER A C 1
ATOM 688 O O . SER A 1 93 ? -41.346 -0.363 25.805 1.00 59.25 93 SER A O 1
ATOM 690 N N . LEU A 1 94 ? -40.512 -2.428 25.522 1.00 58.16 94 LEU A N 1
ATOM 691 C CA . LEU A 1 94 ? -41.718 -3.011 24.918 1.00 58.16 94 LEU A CA 1
ATOM 692 C C . LEU A 1 94 ? -42.734 -3.483 25.972 1.00 58.16 94 LEU A C 1
ATOM 694 O O . LEU A 1 94 ? -43.917 -3.591 25.664 1.00 58.16 94 LEU A O 1
ATOM 698 N N . ASN A 1 95 ? -42.283 -3.748 27.198 1.00 57.88 95 ASN A N 1
ATOM 699 C CA . ASN A 1 95 ? -43.110 -4.172 28.327 1.00 57.88 95 ASN A CA 1
ATOM 700 C C . ASN A 1 95 ? -43.625 -2.980 29.164 1.00 57.88 95 ASN A C 1
ATOM 702 O O . ASN A 1 95 ? -44.686 -3.082 29.768 1.00 57.88 95 ASN A O 1
ATOM 706 N N . ASP A 1 96 ? -42.916 -1.845 29.142 1.00 56.69 96 ASP A N 1
ATOM 707 C CA . ASP A 1 96 ? -43.370 -0.543 29.664 1.00 56.69 96 ASP A CA 1
ATOM 708 C C . ASP A 1 96 ? -44.309 0.207 28.692 1.00 56.69 96 ASP A C 1
ATOM 710 O O . ASP A 1 96 ? -44.852 1.264 29.024 1.00 56.69 96 ASP A O 1
ATOM 714 N N . ALA A 1 97 ? -44.519 -0.317 27.478 1.00 53.94 97 ALA A N 1
ATOM 715 C CA . ALA A 1 97 ? -45.474 0.249 26.531 1.00 53.94 97 ALA A CA 1
ATOM 716 C C . ALA A 1 97 ? -46.902 0.163 27.112 1.00 53.94 97 ALA A C 1
ATOM 718 O O . ALA A 1 97 ? -47.328 -0.921 27.523 1.00 53.94 97 ALA A O 1
ATOM 719 N N . PRO A 1 98 ? -47.674 1.268 27.151 1.00 50.78 98 PRO A N 1
ATOM 720 C CA . PRO A 1 98 ? -48.939 1.301 27.872 1.00 50.78 98 PRO A CA 1
ATOM 721 C C . PRO A 1 98 ? -49.935 0.303 27.279 1.00 50.78 98 PRO A C 1
ATOM 723 O O . PRO A 1 98 ? -50.380 0.451 26.139 1.00 50.78 98 PRO A O 1
ATOM 726 N N . HIS A 1 99 ? -50.316 -0.702 28.072 1.00 58.59 99 HIS A N 1
ATOM 727 C CA . HIS A 1 99 ? -51.378 -1.637 27.719 1.00 58.59 99 HIS A CA 1
ATOM 728 C C . HIS A 1 99 ? -52.696 -0.875 27.528 1.00 58.59 99 HIS A C 1
ATOM 730 O O . HIS A 1 99 ? -53.374 -0.526 28.499 1.00 58.59 99 HIS A O 1
ATOM 736 N N . VAL A 1 100 ? -53.061 -0.624 26.270 1.00 53.56 100 VAL A N 1
ATOM 737 C CA . VAL A 1 100 ? -54.347 -0.029 25.899 1.00 53.56 100 VAL A CA 1
ATOM 738 C C . VAL A 1 10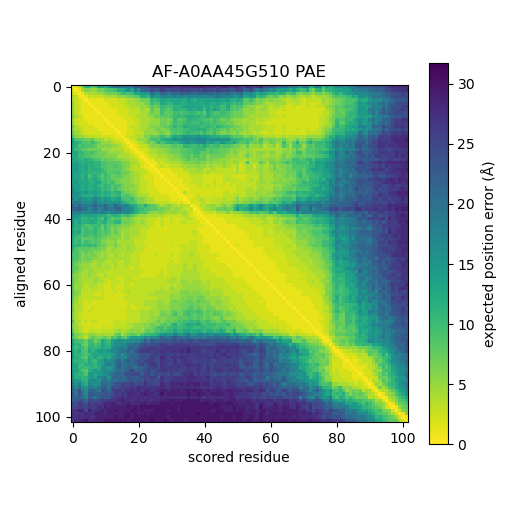0 ? -55.451 -1.018 26.267 1.00 53.56 100 VAL A C 1
ATOM 740 O O . VAL A 1 100 ? -55.725 -1.967 25.536 1.00 53.56 100 VAL A O 1
ATOM 743 N N . LYS A 1 101 ? -56.067 -0.802 27.431 1.00 48.31 101 LYS A N 1
ATOM 744 C CA . LYS A 1 101 ? -57.288 -1.496 27.839 1.00 48.31 101 LYS A CA 1
ATOM 745 C C . LYS A 1 101 ? -58.458 -0.968 27.009 1.00 48.31 101 LYS A C 1
ATOM 747 O O . LYS A 1 101 ? -58.978 0.108 27.307 1.00 48.31 101 LYS A O 1
ATOM 752 N N . GLY A 1 102 ? -58.815 -1.720 25.969 1.00 44.59 102 GLY A N 1
ATOM 753 C CA . GLY A 1 102 ? -60.191 -1.783 25.468 1.00 44.59 102 GLY A CA 1
ATOM 754 C C . GLY A 1 102 ? -61.050 -2.670 26.363 1.00 44.59 102 GLY A C 1
ATOM 755 O O . GLY A 1 102 ? -60.457 -3.523 27.064 1.00 44.59 102 GLY A O 1
#

Radius of gyration: 27.21 Å; Cα contacts (8 Å, |Δi|>4): 66; chains: 1; bounding box: 82×23×58 Å

Nearest PDB structures (foldseek):
  4fzs-assembly1_A  TM=3.752E-01  e=8.782E+00  Homo sapiens

pLDDT: mean 80.16, std 12.9, range [44.59, 92.0]

Solvent-accessible surface area (backbone atoms only — not comparable to full-atom values): 5740 Å² total; per-residue (Å²): 138,89,85,52,48,64,57,31,45,51,50,24,48,49,54,61,76,67,60,70,86,77,86,77,59,29,63,58,28,38,51,54,11,59,77,48,55,94,40,72,65,19,53,54,27,38,51,51,14,53,51,52,49,50,52,52,52,52,53,53,53,52,51,50,51,52,35,48,52,28,43,52,49,31,74,66,61,70,51,72,65,56,54,47,49,52,51,52,51,52,52,47,57,63,68,71,48,79,80,79,82,124

Sequence (102 aa):
MRVEPKDLREAATKIDGGWKPPSNPANAFTLAGIAVSPTDTSHALRAAGAAVASALSVLDSRRDEIVHVLRVSADRYQGTDEYAARRIAALGSLNDAPHVKG

Secondary structure (DSSP, 8-state):
----HHHHHHHHHHHHHH--PPP-THHHHHHHHHHTTTSHHHHHHHHHHHHHHHHHHHHHHHHHHHHHHHHHHHHHPPPHHHHHHHHHHHHHHHHSS-----

Mean predicted aligned error: 11.79 Å

Foldseek 3Di:
DDQALVNLLVVLCCLVVVDDQDDQCLVVLQVVLVVPPPDPSSVVSNVVSVVSVVVSVVVVVVSVVSSVCSNVCSVPDDPPVNVVVVVVVVVVVVVPPDDPDD